Protein AF-A0A150HLC6-F1 (afdb_monomer)

Organism: NCBI:txid52133

Radius of gyration: 16.54 Å; Cα contacts (8 Å, |Δi|>4): 21; chains: 1; bounding box: 44×19×40 Å

Secondary structure (DSSP, 8-state):
-HHHHHHHHHHHHHHHHHHHHHHHHHHTT-EEEETTEEEE-------

Foldseek 3Di:
DVVVVVVVVVVVVVVVVVVVVVVVQQVVQDFDDDPVDTDGNHDDPPD

pLDDT: mean 73.31, std 11.31, range [44.53, 90.19]

Solvent-accessible surface area (backbone atoms only — not comparable to full-atom values): 2910 Å² total; per-residue (Å²): 117,70,67,59,54,54,52,52,54,52,50,52,52,52,53,52,51,51,53,51,52,53,50,49,47,35,74,65,43,51,72,45,77,50,102,90,47,78,46,60,54,68,83,79,79,88,124

Structure (mmCIF, N/CA/C/O backbone):
data_AF-A0A150HLC6-F1
#
_entry.id   AF-A0A150HLC6-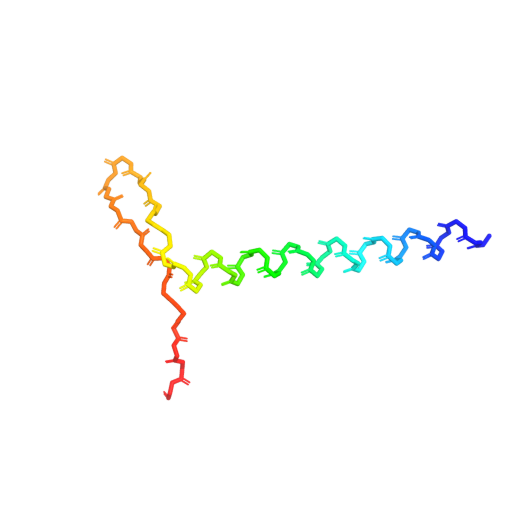F1
#
loop_
_atom_site.group_PDB
_atom_site.id
_atom_site.type_symbol
_atom_site.label_atom_id
_atom_site.label_alt_id
_atom_site.label_comp_id
_atom_site.label_asym_id
_atom_site.label_entity_id
_atom_site.label_seq_id
_atom_site.pdbx_PDB_ins_code
_atom_site.Cartn_x
_atom_site.Cartn_y
_atom_site.Cartn_z
_atom_site.occupancy
_atom_site.B_iso_or_equiv
_atom_site.auth_seq_id
_atom_site.auth_comp_id
_atom_site.auth_asym_id
_atom_site.auth_atom_id
_atom_site.pdbx_PDB_model_num
ATOM 1 N N . MET A 1 1 ? 16.837 -1.560 -22.935 1.00 61.28 1 MET A N 1
ATOM 2 C CA . MET A 1 1 ? 16.827 -2.236 -21.614 1.00 61.28 1 MET A CA 1
ATOM 3 C C . MET A 1 1 ? 16.502 -1.278 -20.465 1.00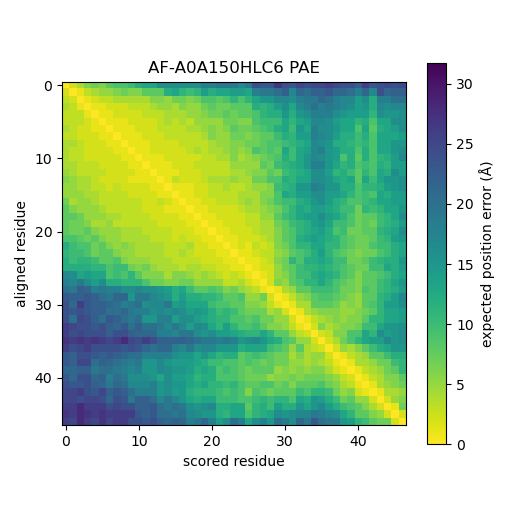 61.28 1 MET A C 1
ATOM 5 O O . MET A 1 1 ? 15.725 -1.642 -19.594 1.00 61.28 1 MET A O 1
ATOM 9 N N . THR A 1 2 ? 17.001 -0.041 -20.479 1.00 72.50 2 THR A N 1
ATOM 10 C CA . THR A 1 2 ? 16.804 0.972 -19.419 1.00 72.50 2 THR A CA 1
ATOM 11 C C . THR A 1 2 ? 15.340 1.358 -19.168 1.00 72.50 2 THR A C 1
ATOM 13 O O . THR A 1 2 ? 14.925 1.529 -18.029 1.00 72.50 2 THR A O 1
ATOM 16 N N . TYR A 1 3 ? 14.526 1.425 -20.220 1.00 79.06 3 TYR A N 1
ATOM 17 C CA . TYR A 1 3 ? 13.096 1.772 -20.152 1.00 79.06 3 TYR A CA 1
A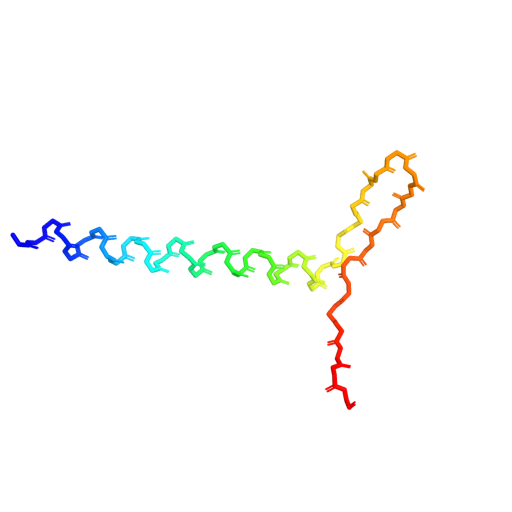TOM 18 C C . TYR A 1 3 ? 12.268 0.745 -19.362 1.00 79.06 3 TYR A C 1
ATOM 20 O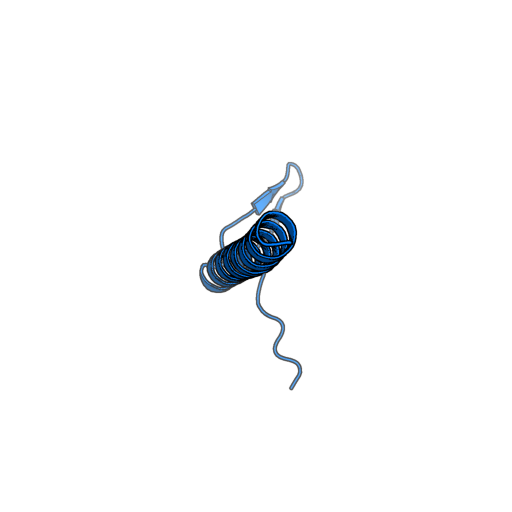 O . TYR A 1 3 ? 11.330 1.112 -18.662 1.00 79.06 3 TYR A O 1
ATOM 28 N N . VAL A 1 4 ? 12.645 -0.537 -19.428 1.00 81.31 4 VAL A N 1
ATOM 29 C CA . VAL A 1 4 ? 11.965 -1.616 -18.693 1.00 81.31 4 VAL A CA 1
ATOM 30 C C . VAL A 1 4 ? 12.251 -1.505 -17.195 1.00 81.31 4 VAL A C 1
ATOM 32 O O . VAL A 1 4 ? 11.341 -1.630 -16.384 1.00 81.31 4 VAL A O 1
ATOM 35 N N . LEU A 1 5 ? 13.494 -1.185 -16.821 1.00 82.31 5 LEU A N 1
ATOM 36 C CA . LEU A 1 5 ? 13.870 -0.943 -15.426 1.00 82.31 5 LEU A CA 1
ATOM 37 C C . LEU A 1 5 ? 13.125 0.255 -14.829 1.00 8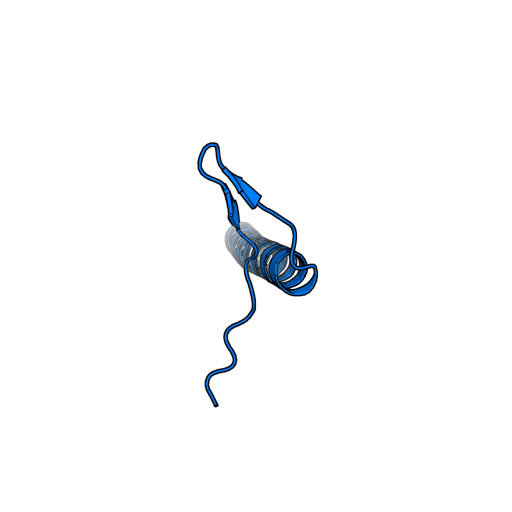2.31 5 LEU A C 1
ATOM 39 O O . LEU A 1 5 ? 12.605 0.156 -13.721 1.00 82.31 5 LEU A O 1
ATOM 43 N N . VAL A 1 6 ? 13.009 1.358 -15.572 1.00 85.88 6 VAL A N 1
ATOM 44 C CA . VAL A 1 6 ? 12.258 2.539 -15.116 1.00 85.88 6 VAL A CA 1
ATOM 45 C C . VAL A 1 6 ? 10.777 2.207 -14.903 1.00 85.88 6 VAL A C 1
ATOM 47 O O . VAL A 1 6 ? 10.208 2.604 -13.887 1.00 85.88 6 VAL A O 1
ATOM 50 N N . ALA A 1 7 ? 10.165 1.431 -15.803 1.00 81.69 7 ALA A N 1
ATOM 51 C CA . ALA A 1 7 ? 8.774 0.999 -15.662 1.00 81.69 7 ALA A CA 1
ATOM 52 C C . ALA A 1 7 ? 8.559 0.112 -14.423 1.00 81.69 7 ALA A C 1
ATOM 54 O O . ALA A 1 7 ? 7.584 0.294 -13.697 1.00 81.69 7 ALA A O 1
ATOM 55 N N . ILE A 1 8 ? 9.492 -0.801 -14.141 1.00 88.94 8 ILE A N 1
ATOM 56 C CA . ILE A 1 8 ? 9.438 -1.670 -12.959 1.00 88.94 8 ILE A CA 1
ATOM 57 C C . ILE A 1 8 ? 9.551 -0.845 -11.670 1.00 88.94 8 ILE A C 1
ATOM 59 O O . ILE A 1 8 ? 8.758 -1.033 -10.749 1.00 88.94 8 ILE A O 1
ATOM 63 N N . VAL A 1 9 ? 10.483 0.111 -11.604 1.00 87.81 9 VAL A N 1
ATOM 64 C CA . VAL A 1 9 ? 10.634 0.985 -10.428 1.00 87.81 9 VAL A CA 1
ATOM 65 C C . VAL A 1 9 ? 9.380 1.838 -10.216 1.00 87.81 9 VAL A C 1
ATOM 67 O O . VAL A 1 9 ? 8.877 1.915 -9.097 1.00 87.81 9 VAL A O 1
ATOM 70 N N . MET A 1 10 ? 8.825 2.417 -11.284 1.00 88.06 10 MET A N 1
ATOM 71 C CA . MET A 1 10 ? 7.568 3.177 -11.234 1.00 88.06 10 MET A CA 1
ATOM 72 C C . MET A 1 10 ? 6.390 2.319 -10.757 1.00 88.06 10 MET A C 1
ATOM 74 O O . MET A 1 10 ? 5.572 2.789 -9.967 1.00 88.06 10 MET A O 1
ATOM 78 N N . PHE A 1 11 ? 6.329 1.052 -11.174 1.00 90.06 11 PHE A N 1
ATOM 79 C CA . PHE A 1 11 ? 5.309 0.107 -10.723 1.00 90.06 11 PHE A CA 1
ATOM 80 C C . PHE A 1 11 ? 5.408 -0.168 -9.216 1.00 90.06 11 PHE A C 1
ATOM 82 O O . PHE A 1 11 ? 4.405 -0.079 -8.508 1.00 90.06 11 PHE A O 1
ATOM 89 N N . PHE A 1 12 ? 6.613 -0.429 -8.698 1.00 90.19 12 PHE A N 1
ATOM 90 C CA . PHE A 1 12 ? 6.817 -0.652 -7.263 1.00 90.19 12 PHE A CA 1
ATOM 91 C C . PHE A 1 12 ? 6.510 0.5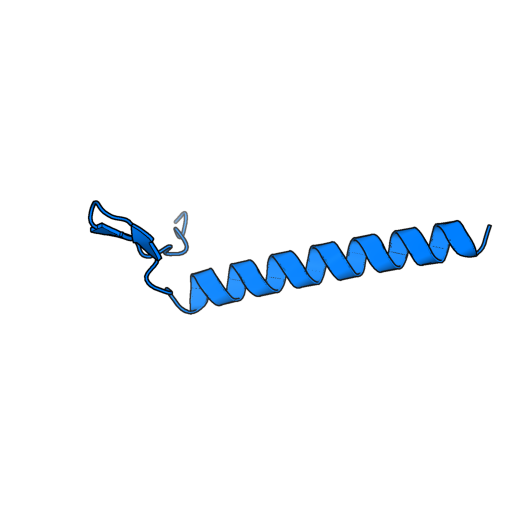91 -6.425 1.00 90.19 12 PHE A C 1
ATOM 93 O O . PHE A 1 12 ? 5.858 0.481 -5.386 1.00 90.19 12 PHE A O 1
ATOM 100 N N . VAL A 1 13 ? 6.933 1.772 -6.883 1.00 88.56 13 VAL A N 1
ATOM 101 C CA . VAL A 1 13 ? 6.651 3.038 -6.191 1.00 88.56 13 VAL A CA 1
ATOM 102 C C . VAL A 1 13 ? 5.147 3.320 -6.174 1.00 88.56 13 VAL A C 1
ATOM 104 O O . VAL A 1 13 ? 4.614 3.659 -5.120 1.00 88.56 13 VAL A O 1
ATOM 107 N N . GLY A 1 14 ? 4.451 3.124 -7.298 1.00 88.75 14 GLY A N 1
ATOM 108 C CA . GLY A 1 14 ? 2.997 3.291 -7.384 1.00 88.75 14 GLY A CA 1
ATOM 109 C C . GLY A 1 14 ? 2.225 2.307 -6.501 1.00 88.75 14 GLY A C 1
ATOM 110 O O . GLY A 1 14 ? 1.261 2.681 -5.837 1.00 88.75 14 GLY A O 1
ATOM 111 N N . TYR A 1 15 ? 2.669 1.052 -6.433 1.00 88.00 15 TYR A N 1
ATOM 112 C CA . TYR A 1 15 ? 2.061 0.067 -5.541 1.00 88.00 15 TYR A CA 1
ATOM 113 C C . TYR A 1 15 ? 2.263 0.434 -4.062 1.00 88.00 15 TYR A C 1
ATOM 115 O O . TYR A 1 15 ? 1.317 0.391 -3.270 1.00 88.00 15 TYR A O 1
ATOM 123 N N . ALA A 1 16 ? 3.477 0.851 -3.691 1.00 85.12 16 ALA A N 1
ATOM 124 C CA . ALA A 1 16 ? 3.803 1.252 -2.326 1.00 85.12 16 ALA A CA 1
ATOM 125 C C . ALA A 1 16 ? 3.021 2.498 -1.881 1.00 85.12 16 ALA A C 1
ATOM 127 O O . ALA A 1 16 ? 2.523 2.538 -0.754 1.00 85.12 16 ALA A O 1
ATOM 128 N N . THR A 1 17 ? 2.868 3.499 -2.754 1.00 86.25 17 THR A N 1
ATOM 129 C CA . THR A 1 17 ? 2.101 4.711 -2.434 1.00 86.25 17 THR A CA 1
ATOM 130 C C . THR A 1 17 ? 0.625 4.389 -2.228 1.00 86.25 17 THR A C 1
ATOM 132 O O . THR A 1 17 ? 0.072 4.792 -1.205 1.00 86.25 17 THR A O 1
ATOM 135 N N . CYS A 1 18 ? 0.007 3.595 -3.110 1.00 83.62 18 CYS A N 1
ATOM 136 C CA . CYS A 1 18 ? -1.375 3.137 -2.942 1.00 83.62 18 CYS A CA 1
ATOM 137 C C . CYS A 1 18 ? -1.576 2.420 -1.602 1.00 83.62 18 CYS A C 1
ATOM 139 O O . CYS A 1 18 ? -2.497 2.751 -0.857 1.00 83.62 18 CYS A O 1
ATOM 141 N N . PHE A 1 19 ? -0.692 1.483 -1.254 1.00 84.12 19 PHE A N 1
ATOM 142 C CA . PHE A 1 19 ? -0.790 0.752 0.010 1.00 84.12 19 PHE A CA 1
ATOM 143 C C . PHE A 1 19 ? -0.667 1.673 1.234 1.00 84.12 19 PHE A C 1
ATOM 145 O O . PHE A 1 19 ? -1.403 1.514 2.208 1.00 84.12 19 PHE A O 1
ATOM 152 N N . CYS A 1 20 ? 0.213 2.673 1.167 1.00 81.56 20 CYS A N 1
ATOM 153 C CA . CYS A 1 20 ? 0.406 3.656 2.232 1.00 81.56 20 CYS A CA 1
ATOM 154 C C . CYS A 1 20 ? -0.827 4.565 2.409 1.00 81.56 20 CYS A C 1
ATOM 156 O O . CYS A 1 20 ? -1.226 4.853 3.538 1.00 81.56 20 CYS A O 1
ATOM 158 N N . PHE A 1 21 ? -1.481 4.965 1.311 1.00 80.06 21 PHE A N 1
ATOM 159 C CA . PHE A 1 21 ? -2.748 5.705 1.358 1.00 80.06 21 PHE A CA 1
ATOM 160 C C . PHE A 1 21 ? -3.871 4.874 1.985 1.00 80.06 21 PHE A C 1
ATOM 162 O O . PHE A 1 21 ? -4.536 5.359 2.897 1.00 80.06 21 PHE A O 1
ATOM 169 N N . PHE A 1 22 ? -4.025 3.608 1.584 1.00 74.81 22 PHE A N 1
ATOM 170 C CA . PHE A 1 22 ? -5.020 2.721 2.192 1.00 74.81 22 PHE A CA 1
ATOM 171 C C . PHE A 1 22 ? -4.753 2.478 3.680 1.00 74.81 22 PHE A C 1
ATOM 173 O O . PHE A 1 22 ? -5.692 2.485 4.472 1.00 74.81 22 PHE A O 1
ATOM 180 N N . GLN A 1 23 ? -3.491 2.302 4.087 1.00 74.94 23 GLN A N 1
ATOM 181 C CA . GLN A 1 23 ? -3.156 2.197 5.508 1.00 74.94 23 GLN A CA 1
ATOM 182 C C . GLN A 1 23 ? -3.519 3.468 6.272 1.00 74.94 23 GLN A C 1
ATOM 184 O O . GLN A 1 23 ? -4.155 3.364 7.317 1.00 74.94 23 GLN A O 1
ATOM 189 N N . LYS A 1 24 ? -3.198 4.653 5.738 1.00 75.25 24 LYS A N 1
ATOM 190 C CA . LYS A 1 24 ? -3.584 5.925 6.360 1.00 75.25 24 LYS A CA 1
ATOM 191 C C . LYS A 1 24 ? -5.095 6.107 6.449 1.00 75.25 24 LYS A C 1
ATOM 193 O O . LYS A 1 24 ? -5.573 6.575 7.478 1.0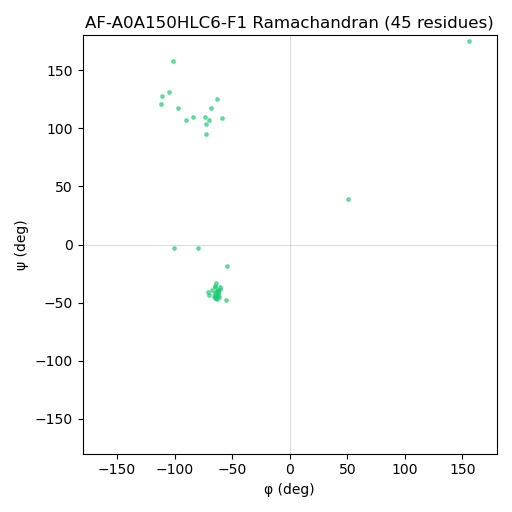0 75.25 24 LYS A O 1
ATOM 198 N N . ASP A 1 25 ? -5.853 5.734 5.422 1.00 69.19 25 ASP A N 1
ATOM 199 C CA . ASP A 1 25 ? -7.319 5.812 5.459 1.00 69.19 25 ASP A CA 1
ATOM 200 C C . ASP A 1 25 ? -7.917 4.855 6.507 1.00 69.19 25 ASP A C 1
ATOM 202 O O . ASP A 1 25 ? -8.875 5.221 7.194 1.00 69.19 25 ASP A O 1
ATOM 206 N N . ILE A 1 26 ? -7.321 3.668 6.689 1.00 69.62 26 ILE A N 1
ATOM 207 C CA . ILE A 1 26 ? -7.700 2.712 7.744 1.00 69.62 26 ILE A CA 1
ATOM 208 C C . ILE A 1 26 ? -7.308 3.237 9.136 1.00 69.62 26 ILE A C 1
ATOM 210 O O . ILE A 1 26 ? -8.106 3.152 10.066 1.00 69.62 26 ILE A O 1
ATOM 214 N N . GLU A 1 27 ? -6.106 3.798 9.302 1.00 66.56 27 GLU A N 1
ATOM 215 C CA . GLU A 1 27 ? -5.644 4.385 10.572 1.00 66.56 27 GLU A CA 1
ATOM 216 C C . GLU A 1 27 ? -6.468 5.609 10.979 1.00 66.56 27 GLU A C 1
ATOM 218 O O . GLU A 1 27 ? -6.766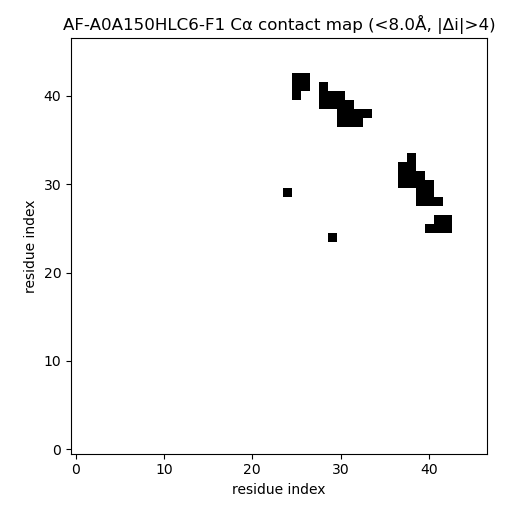 5.794 12.157 1.00 66.56 27 GLU A O 1
ATOM 223 N N . THR A 1 28 ? -6.881 6.419 10.003 1.00 66.81 28 THR A N 1
ATOM 224 C CA . THR A 1 28 ? -7.690 7.628 10.227 1.00 66.81 28 THR A CA 1
ATOM 225 C C . THR A 1 28 ? -9.174 7.297 10.426 1.00 66.81 28 THR A C 1
ATOM 227 O O . THR A 1 28 ? -9.965 8.196 10.702 1.00 66.81 28 THR A O 1
ATOM 230 N N . ALA A 1 29 ? -9.568 6.019 10.310 1.00 64.44 29 ALA A N 1
ATOM 231 C CA . ALA A 1 29 ? -10.932 5.549 10.546 1.00 64.44 29 ALA A CA 1
ATOM 232 C C . ALA A 1 29 ? -11.977 6.384 9.776 1.00 64.44 29 ALA A C 1
ATOM 234 O O . ALA A 1 29 ? -13.041 6.734 10.298 1.00 64.44 29 ALA A O 1
ATOM 235 N N . LYS A 1 30 ? -11.648 6.763 8.533 1.00 64.81 30 LYS A N 1
ATOM 236 C CA . LYS A 1 30 ? -12.442 7.729 7.774 1.00 64.81 30 LYS A CA 1
ATOM 237 C C . LYS A 1 30 ? -13.845 7.156 7.517 1.00 64.81 30 LYS A C 1
ATOM 239 O O . LYS A 1 30 ? -13.952 6.048 6.986 1.00 64.81 30 LYS A O 1
ATOM 244 N N . PRO A 1 31 ? -14.923 7.870 7.887 1.00 62.34 31 PRO A N 1
ATOM 245 C CA . PRO A 1 31 ? -16.279 7.365 7.724 1.00 62.34 31 PRO A CA 1
ATOM 246 C C . PRO A 1 31 ? -16.630 7.280 6.237 1.00 62.34 31 PRO A C 1
ATOM 248 O O . PRO A 1 31 ? -16.681 8.294 5.540 1.00 62.34 31 PRO A O 1
ATOM 251 N N . ILE A 1 32 ? -16.885 6.066 5.753 1.00 68.94 32 ILE A N 1
ATOM 252 C CA . ILE A 1 32 ? -17.391 5.820 4.405 1.00 68.94 32 ILE A CA 1
ATOM 253 C C . ILE A 1 32 ? -18.915 5.826 4.499 1.00 68.94 32 ILE A C 1
ATOM 255 O O . ILE A 1 32 ? -19.532 4.923 5.071 1.00 68.94 32 ILE A O 1
ATOM 259 N N . THR A 1 33 ? -19.530 6.888 3.988 1.00 61.38 33 THR A N 1
ATOM 260 C CA . THR A 1 33 ? -20.982 7.057 3.979 1.00 61.38 33 THR A CA 1
ATOM 261 C C . THR A 1 33 ? -21.577 6.327 2.778 1.00 61.38 33 THR A C 1
ATOM 263 O O . THR A 1 33 ? -21.419 6.735 1.629 1.00 61.38 33 THR A O 1
ATOM 266 N N . PHE A 1 34 ? -22.293 5.236 3.033 1.00 66.56 34 PHE A N 1
ATOM 267 C CA . PHE A 1 34 ? -23.166 4.615 2.040 1.00 66.56 34 PHE A CA 1
ATOM 268 C C . PHE A 1 34 ? -24.620 5.002 2.333 1.00 66.56 34 PHE A C 1
ATOM 270 O O . PHE A 1 34 ? -24.969 5.338 3.463 1.00 66.56 34 PHE A O 1
ATOM 277 N N . LYS A 1 35 ? -25.504 4.926 1.327 1.00 66.62 35 LYS A N 1
ATOM 278 C CA . LYS A 1 35 ? -26.946 5.224 1.485 1.00 66.62 35 LYS A CA 1
ATOM 279 C C . LYS A 1 35 ? -27.630 4.413 2.604 1.00 66.62 35 LYS A C 1
ATOM 281 O O . LYS A 1 35 ? -28.696 4.813 3.052 1.00 66.62 35 LYS A O 1
ATOM 286 N N . SER A 1 36 ? -27.033 3.302 3.051 1.00 66.56 36 SER A N 1
ATOM 287 C CA . SER A 1 36 ? -27.537 2.443 4.131 1.00 66.56 36 SER A CA 1
ATOM 288 C C . SER A 1 36 ? -26.860 2.644 5.495 1.00 66.56 36 SER A C 1
ATOM 290 O O . SER A 1 36 ? -27.263 1.981 6.447 1.00 66.56 36 SER A O 1
ATOM 292 N N . GLY A 1 37 ? -25.842 3.507 5.624 1.00 66.19 37 GLY A N 1
ATOM 293 C CA . GLY A 1 37 ? -25.156 3.736 6.901 1.00 66.19 37 GLY A CA 1
ATOM 294 C C . GLY A 1 37 ? -23.722 4.264 6.787 1.00 66.19 37 GLY A C 1
ATOM 295 O O . GLY A 1 37 ? -23.164 4.398 5.697 1.00 66.19 37 GLY A O 1
ATOM 296 N N . ILE A 1 38 ? -23.123 4.566 7.942 1.00 69.88 38 ILE A N 1
ATOM 297 C CA . ILE A 1 38 ? -21.727 5.005 8.066 1.00 69.88 38 ILE A CA 1
ATOM 298 C C . ILE A 1 38 ? -20.873 3.790 8.424 1.00 69.88 38 ILE A C 1
ATOM 300 O O . ILE A 1 38 ? -21.059 3.196 9.486 1.00 69.88 38 ILE A O 1
ATOM 304 N N . TYR A 1 39 ? -19.934 3.432 7.553 1.00 65.19 39 TYR A N 1
ATOM 305 C CA . TYR A 1 39 ? -19.026 2.308 7.761 1.00 65.19 39 TYR A CA 1
ATOM 306 C C . TYR A 1 39 ? -17.615 2.837 7.995 1.00 65.19 39 TYR A C 1
ATOM 308 O O . TYR A 1 39 ? -17.100 3.638 7.217 1.00 65.19 39 TYR A O 1
ATOM 316 N N . VAL A 1 40 ? -16.987 2.389 9.077 1.00 66.00 40 VAL A N 1
ATOM 317 C CA . VAL A 1 40 ? -15.612 2.747 9.429 1.00 66.00 40 VAL A CA 1
ATOM 318 C C . VAL A 1 40 ? -14.757 1.496 9.284 1.00 66.00 40 VAL A C 1
ATOM 320 O O . VAL A 1 40 ? -15.024 0.479 9.925 1.00 66.00 40 VAL A O 1
ATOM 323 N N . ALA A 1 41 ? -13.744 1.551 8.421 1.00 64.19 41 ALA A N 1
ATOM 324 C CA . ALA A 1 41 ? -12.779 0.469 8.293 1.00 64.19 41 ALA A CA 1
ATOM 325 C C . ALA A 1 41 ? -11.846 0.496 9.511 1.00 64.19 41 ALA A C 1
ATOM 327 O O . ALA A 1 41 ? -11.034 1.402 9.654 1.00 64.19 41 ALA A O 1
ATOM 328 N N . VAL A 1 42 ? -11.974 -0.490 10.399 1.00 65.56 42 VAL A N 1
ATOM 329 C CA . VAL A 1 42 ? -11.098 -0.648 11.567 1.00 65.56 42 VAL A CA 1
ATOM 330 C C . VAL A 1 42 ? -10.130 -1.795 11.296 1.00 65.56 42 VAL A C 1
ATOM 332 O O . VAL A 1 42 ? -10.546 -2.882 10.887 1.00 65.56 42 VAL A O 1
ATOM 335 N N . LYS A 1 43 ? -8.831 -1.575 11.532 1.00 61.53 43 LYS A N 1
ATOM 336 C CA . LYS A 1 43 ? -7.810 -2.628 11.441 1.00 61.53 43 LYS A CA 1
ATOM 337 C C . LYS A 1 43 ? -8.160 -3.749 12.424 1.00 61.53 43 LYS A C 1
ATOM 339 O O . LYS A 1 43 ? -8.049 -3.581 13.637 1.00 61.53 43 LYS A O 1
ATOM 344 N N . ARG A 1 44 ? -8.596 -4.902 11.910 1.00 58.44 44 ARG A N 1
ATOM 345 C CA . ARG A 1 44 ? -8.927 -6.067 12.737 1.00 58.44 44 ARG A CA 1
ATOM 346 C C . ARG A 1 44 ? -7.622 -6.671 13.261 1.00 58.44 44 ARG A C 1
ATOM 348 O O . ARG A 1 44 ? -6.884 -7.296 12.506 1.00 58.44 44 ARG A O 1
ATOM 355 N N . SER A 1 45 ? -7.313 -6.440 14.536 1.00 51.91 45 SER A N 1
ATOM 356 C CA . SER A 1 45 ? -6.200 -7.114 15.208 1.00 51.91 45 SER A CA 1
ATOM 357 C C . SER A 1 45 ? -6.580 -8.582 15.404 1.00 51.91 45 SER A C 1
ATOM 359 O O . SER A 1 45 ? -7.472 -8.887 16.195 1.00 51.91 45 SER A O 1
ATOM 361 N N . LEU A 1 46 ? -5.970 -9.479 14.628 1.00 58.31 46 LEU A N 1
ATOM 362 C CA . LEU A 1 46 ? -6.005 -10.919 14.883 1.00 58.31 46 LEU A CA 1
ATOM 363 C C . LEU A 1 46 ? -5.111 -11.172 16.101 1.00 58.31 46 LEU A C 1
ATOM 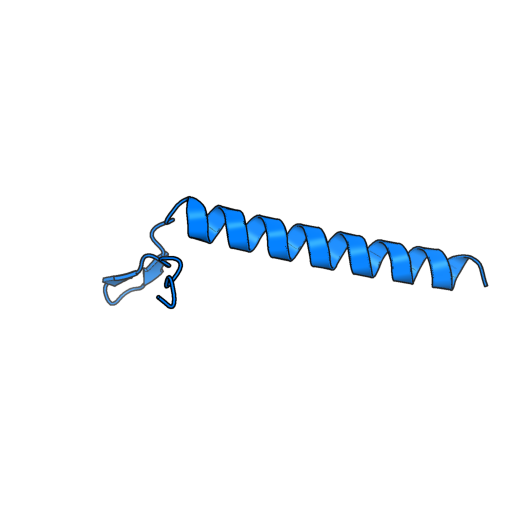365 O O . LEU A 1 46 ? -3.889 -11.210 15.968 1.00 58.31 46 LEU A O 1
ATOM 369 N N . LYS A 1 47 ? -5.727 -11.229 17.282 1.00 44.53 47 LYS A N 1
ATOM 370 C CA . LYS A 1 47 ? -5.086 -11.666 18.522 1.00 44.53 47 LYS A CA 1
ATOM 371 C C . LYS A 1 47 ? -5.360 -13.147 18.736 1.00 44.53 47 LYS A C 1
ATOM 373 O O . LYS A 1 47 ? -6.491 -13.564 18.398 1.00 44.53 47 LYS A O 1
#

Sequence (47 aa):
MTYVLVAIVMFFVGYATCFCFFQKDIETAKPITFKSGIYVAVKRSLK

Nearest PDB structures (foldseek):
  8h4z-assembly1_B  TM=4.280E-01  e=9.354E+00  Helicobacter pylori NCTC 11637 = CCUG 17874 = ATCC 43504 = JCM 12093

Mean predicted aligned error: 9.99 Å